Protein AF-A0A922MS25-F1 (afdb_monomer_lite)

Radius of gyration: 45.08 Å; chains: 1; bounding box: 113×33×131 Å

Organism: Spodoptera exigua (NCBI:txid7107)

Secondary structure (DSSP, 8-state):
----------------------TTPPPPHHHHHHHHHHHHH-HHHHS--S---HHHHHHHHHHHHHHHHHHHHSSS----HHHHHHHHHHHHHHHHHHHHHHHHHHHHHHHHHHHHHHHHHHHHHHHHHHHHHHHHHHHHHHHHHHHHHHHHHHHHS------------

pLDDT: mean 80.52, std 18.04, range [38.72, 98.44]

Sequence (169 aa):
MSSNMSDITEDDDHEESPVREGRASRPTLAQLLEIISFMEEHPDLASRRKNVGLKSQTKYKKLWTKLAKLANSVNGPKKTRPSWIKIDVMDEQTAAMTQLSEATLISSKALEQIADASHEQALAVDRVAGTFESINVSVNDIRNALLGIDYTMKRCYPATQQRQNNIFS

Structure (mmCIF, N/CA/C/O backbone):
data_AF-A0A922MS25-F1
#
_entry.id   AF-A0A922MS25-F1
#
loop_
_atom_site.group_PDB
_atom_site.id
_atom_site.type_symbol
_atom_site.label_atom_id
_atom_site.label_alt_id
_atom_site.label_comp_id
_atom_site.label_asym_id
_atom_site.label_entity_id
_atom_site.label_seq_id
_atom_site.pdbx_PDB_ins_code
_atom_site.Cartn_x
_atom_site.Cartn_y
_atom_site.Cartn_z
_atom_site.occupancy
_atom_site.B_iso_or_equiv
_atom_site.auth_seq_id
_atom_site.auth_comp_id
_atom_site.auth_asym_id
_atom_site.auth_atom_id
_atom_site.pdbx_PDB_model_num
ATOM 1 N N . MET A 1 1 ? 8.685 -25.226 76.118 1.00 38.72 1 MET A N 1
ATOM 2 C CA . MET A 1 1 ? 8.794 -23.831 75.641 1.00 38.72 1 MET A CA 1
ATOM 3 C C . MET A 1 1 ? 8.776 -23.892 74.125 1.00 38.72 1 MET A C 1
ATOM 5 O O . MET A 1 1 ? 9.610 -24.603 73.596 1.00 38.72 1 MET A O 1
ATOM 9 N N . SER A 1 2 ? 7.905 -23.277 73.344 1.00 39.28 2 SER A N 1
ATOM 10 C CA . SER A 1 2 ? 6.610 -22.618 73.509 1.00 39.28 2 SER A CA 1
ATOM 11 C C . SER A 1 2 ? 6.025 -22.534 72.087 1.00 39.28 2 SER A C 1
ATOM 13 O O . SER A 1 2 ? 6.768 -22.614 71.112 1.00 39.28 2 SER A O 1
ATOM 15 N N . SER A 1 3 ? 4.703 -22.417 72.016 1.00 46.09 3 SER A N 1
ATOM 16 C CA . SER A 1 3 ? 3.809 -22.314 70.857 1.00 46.09 3 SER A CA 1
ATOM 17 C C . SER A 1 3 ? 4.225 -21.401 69.695 1.00 46.09 3 SER A C 1
ATOM 19 O O . SER A 1 3 ? 4.957 -20.439 69.900 1.00 46.09 3 SER A O 1
ATOM 21 N N . ASN A 1 4 ? 3.645 -21.694 68.518 1.00 44.12 4 ASN A N 1
ATOM 22 C CA . ASN A 1 4 ? 2.946 -20.808 67.553 1.00 44.12 4 ASN A CA 1
ATOM 23 C C . ASN A 1 4 ? 2.499 -21.735 66.393 1.00 44.12 4 ASN A C 1
ATOM 25 O O . ASN A 1 4 ? 3.368 -22.300 65.743 1.00 44.12 4 ASN A O 1
ATOM 29 N N . MET A 1 5 ? 1.245 -22.113 66.108 1.00 46.34 5 MET A N 1
ATOM 30 C CA . MET A 1 5 ? -0.107 -21.526 66.168 1.00 46.34 5 MET A CA 1
ATOM 31 C C . MET A 1 5 ? -0.293 -20.240 65.345 1.00 46.34 5 MET A C 1
ATOM 33 O O . MET A 1 5 ? -0.027 -19.135 65.811 1.00 46.34 5 MET A O 1
ATOM 37 N N . SER A 1 6 ? -0.724 -20.435 64.099 1.00 50.00 6 SER A N 1
ATOM 38 C CA . SER A 1 6 ? -1.504 -19.553 63.206 1.00 50.00 6 SER A CA 1
ATOM 39 C C . SER A 1 6 ? -1.673 -20.384 61.924 1.00 50.00 6 SER A C 1
ATOM 41 O O . SER A 1 6 ? -0.736 -20.507 61.148 1.00 50.00 6 SER A O 1
ATOM 43 N N . ASP A 1 7 ? -2.703 -21.207 61.736 1.00 50.16 7 ASP A N 1
ATOM 44 C CA . ASP A 1 7 ? -4.144 -20.918 61.734 1.00 50.16 7 ASP A CA 1
ATOM 45 C C . ASP A 1 7 ? -4.460 -19.568 61.081 1.00 50.16 7 ASP A C 1
ATOM 47 O O . ASP A 1 7 ? -4.667 -18.551 61.741 1.00 50.16 7 ASP A O 1
ATOM 51 N N . ILE A 1 8 ? -4.366 -19.562 59.751 1.00 50.91 8 ILE A N 1
ATOM 52 C CA . ILE A 1 8 ? -4.995 -18.570 58.887 1.00 50.91 8 ILE A CA 1
ATOM 53 C C . ILE A 1 8 ? -6.047 -19.339 58.105 1.00 50.91 8 ILE A C 1
ATOM 55 O O . ILE A 1 8 ? -5.736 -20.146 57.232 1.00 50.91 8 ILE A O 1
ATOM 59 N N . THR A 1 9 ? -7.282 -19.081 58.503 1.00 45.06 9 THR A N 1
ATOM 60 C CA . THR A 1 9 ? -8.533 -19.433 57.857 1.00 45.06 9 THR A CA 1
ATOM 61 C C . THR A 1 9 ? -8.455 -19.093 56.370 1.00 45.06 9 THR A C 1
ATOM 63 O O . THR A 1 9 ? -8.403 -17.923 55.982 1.00 45.06 9 THR A O 1
ATOM 66 N N . GLU A 1 10 ? -8.423 -20.119 55.525 1.00 49.66 10 GLU A N 1
ATOM 67 C CA . GLU A 1 10 ? -8.839 -19.995 54.133 1.00 49.66 10 GLU A CA 1
ATOM 68 C C . GLU A 1 10 ? -10.366 -19.873 54.151 1.00 49.66 10 GLU A C 1
ATOM 70 O O . GLU A 1 10 ? -11.088 -20.865 54.090 1.00 49.66 10 GLU A O 1
ATOM 75 N N . ASP A 1 11 ? -10.848 -18.640 54.332 1.00 46.44 11 ASP A N 1
ATOM 76 C CA . ASP A 1 11 ? -12.249 -18.283 54.128 1.00 46.44 11 ASP A CA 1
ATOM 77 C C . ASP A 1 11 ? -12.592 -18.476 52.644 1.00 46.44 11 ASP A C 1
ATOM 79 O O . ASP A 1 11 ? -12.317 -17.651 51.771 1.00 46.44 11 ASP A O 1
ATOM 83 N N . ASP A 1 12 ? -13.105 -19.671 52.390 1.00 50.03 12 ASP A N 1
ATOM 84 C CA . ASP A 1 12 ? -14.285 -19.995 51.601 1.00 50.03 12 ASP A CA 1
ATOM 85 C C . ASP A 1 12 ? -15.115 -18.778 51.128 1.00 50.03 12 ASP A C 1
ATOM 87 O O . ASP A 1 12 ? -16.061 -18.338 51.779 1.00 50.03 12 ASP A O 1
ATOM 91 N N . ASP A 1 13 ? -14.811 -18.268 49.932 1.00 50.53 13 ASP A N 1
ATOM 92 C CA . ASP A 1 13 ? -15.788 -17.557 49.101 1.00 50.53 13 ASP A CA 1
ATOM 93 C C . ASP A 1 13 ? -16.262 -18.517 48.000 1.00 50.53 13 ASP A C 1
ATOM 95 O O . ASP A 1 13 ? -15.857 -18.456 46.832 1.00 50.53 13 ASP A O 1
ATOM 99 N N . HIS A 1 14 ? -17.153 -19.425 48.396 1.00 45.09 14 HIS A N 1
ATOM 100 C CA . HIS A 1 14 ? -18.104 -20.091 47.516 1.00 45.09 14 HIS A CA 1
ATOM 101 C C . HIS A 1 14 ? -19.000 -19.046 46.808 1.00 45.09 14 HIS A C 1
ATOM 103 O O . HIS A 1 14 ? -20.154 -18.844 47.179 1.00 45.09 14 HIS A O 1
ATOM 109 N N . GLU A 1 15 ? -18.523 -18.405 45.736 1.00 50.62 15 GLU A N 1
ATOM 110 C CA . GLU A 1 15 ? -19.428 -17.832 44.726 1.00 50.62 15 GLU A CA 1
ATOM 111 C C . GLU A 1 15 ? -19.884 -18.944 43.766 1.00 50.62 15 GLU A C 1
ATOM 113 O O . GLU A 1 15 ? -19.263 -19.249 42.748 1.00 50.62 15 GLU A O 1
ATOM 118 N N . GLU A 1 16 ? -20.962 -19.605 44.187 1.00 40.72 16 GLU A N 1
ATOM 119 C CA . GLU A 1 16 ? -22.062 -20.162 43.391 1.00 40.72 16 GLU A CA 1
ATOM 120 C C . GLU A 1 16 ? -21.830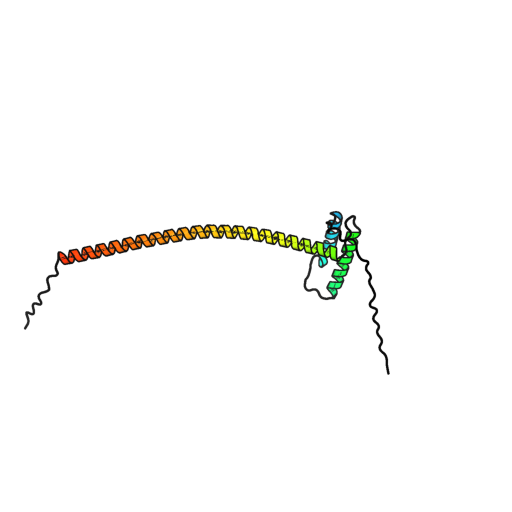 -20.277 41.858 1.00 40.72 16 GLU A C 1
ATOM 122 O O . GLU A 1 16 ? -21.960 -19.331 41.080 1.00 40.72 16 GLU A O 1
ATOM 127 N N . SER A 1 17 ? -21.536 -21.498 41.396 1.00 47.00 17 SER A N 1
ATOM 128 C CA . SER A 1 17 ? -21.657 -21.916 39.985 1.00 47.00 17 SER A CA 1
ATOM 129 C C . SER A 1 17 ? -23.129 -22.092 39.565 1.00 47.00 17 SER A C 1
ATOM 131 O O . SER A 1 17 ? -23.969 -22.365 40.414 1.00 47.00 17 SER A O 1
ATOM 133 N N . PRO A 1 18 ? -23.458 -22.215 38.264 1.00 49.84 18 PRO A N 1
ATOM 134 C CA . PRO A 1 18 ? -23.011 -21.455 37.109 1.00 49.84 18 PRO A CA 1
ATOM 135 C C . PRO A 1 18 ? -24.231 -20.758 36.469 1.00 49.84 18 PRO A C 1
ATOM 137 O O . PRO A 1 18 ? -25.212 -21.405 36.086 1.00 49.84 18 PRO A O 1
ATOM 140 N N . VAL A 1 19 ? -24.182 -19.439 36.255 1.00 50.59 19 VAL A N 1
ATOM 141 C CA . VAL A 1 19 ? -25.100 -18.828 35.281 1.00 50.59 19 VAL A CA 1
ATOM 142 C C . VAL A 1 19 ? -24.743 -19.442 33.935 1.00 50.59 19 VAL A C 1
ATOM 144 O O . VAL A 1 19 ? -23.661 -19.187 33.410 1.00 50.59 19 VAL A O 1
ATOM 147 N N . ARG A 1 20 ? -25.632 -20.313 33.437 1.00 47.91 20 ARG A N 1
ATOM 148 C CA . ARG A 1 20 ? -25.519 -21.021 32.159 1.00 47.91 20 ARG A CA 1
ATOM 149 C C . ARG A 1 20 ? -24.900 -20.081 31.136 1.00 47.91 20 ARG A C 1
ATOM 151 O O . ARG A 1 20 ? -25.476 -19.034 30.844 1.00 47.91 20 ARG A O 1
ATOM 158 N N . GLU A 1 21 ? -23.735 -20.467 30.626 1.00 48.78 21 GLU A N 1
ATOM 159 C CA . GLU A 1 21 ? -22.963 -19.765 29.604 1.00 48.78 21 GLU A CA 1
ATOM 160 C C . GLU A 1 21 ? -23.717 -19.845 28.264 1.00 48.78 21 GLU A C 1
ATOM 162 O O . GLU A 1 21 ? -23.309 -20.463 27.286 1.00 48.78 21 GLU A O 1
ATOM 167 N N . GLY A 1 22 ? -24.920 -19.272 28.240 1.00 43.59 22 GLY A N 1
ATOM 168 C CA . GLY A 1 22 ? -25.699 -19.051 27.046 1.00 43.59 22 GLY A CA 1
ATOM 169 C C . GLY A 1 22 ? -24.949 -18.017 26.232 1.00 43.59 22 GLY A C 1
ATOM 170 O O . GLY A 1 22 ? -24.812 -16.882 26.686 1.00 43.59 22 GLY A O 1
ATOM 171 N N . ARG A 1 23 ? -24.414 -18.467 25.087 1.00 47.69 23 ARG A N 1
ATOM 172 C CA . ARG A 1 23 ? -23.878 -17.693 23.951 1.00 47.69 23 ARG A CA 1
ATOM 173 C C . ARG A 1 23 ? -23.708 -16.221 24.284 1.00 47.69 23 ARG A C 1
ATOM 175 O O . ARG A 1 23 ? -24.719 -15.531 24.319 1.00 47.69 23 ARG A O 1
ATOM 182 N N . ALA A 1 24 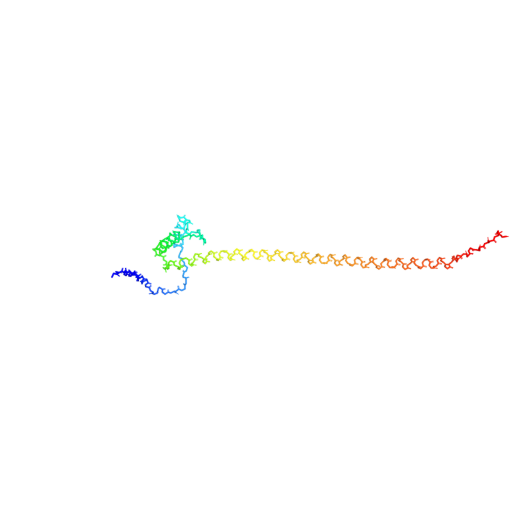? -22.470 -15.774 24.518 1.00 57.72 24 ALA A N 1
ATOM 183 C CA . ALA A 1 24 ? -22.108 -14.404 24.889 1.00 57.72 24 ALA A CA 1
ATOM 184 C C . ALA A 1 24 ? -23.078 -13.352 24.311 1.00 57.72 24 ALA A C 1
ATOM 186 O O . ALA A 1 24 ? -22.889 -12.846 23.208 1.00 57.72 24 ALA A O 1
ATOM 187 N N . SER A 1 25 ? -24.156 -13.068 25.053 1.00 72.31 25 SER A N 1
ATOM 188 C CA . SER A 1 25 ? -25.222 -12.218 24.528 1.00 72.31 25 SER A CA 1
ATOM 189 C C . SER A 1 25 ? -24.698 -10.799 24.507 1.00 72.31 25 SER A C 1
ATOM 191 O O . SER A 1 25 ? -24.084 -10.372 25.493 1.00 72.31 25 SER A O 1
ATOM 193 N N . ARG A 1 26 ? -24.904 -10.096 23.393 1.00 80.38 26 ARG A N 1
ATOM 194 C CA . ARG A 1 26 ? -24.464 -8.708 23.259 1.00 80.38 26 ARG A CA 1
ATOM 195 C C . ARG A 1 26 ? -25.129 -7.853 24.348 1.00 80.38 26 ARG A C 1
ATOM 197 O O . ARG A 1 26 ? -26.314 -8.073 24.617 1.00 80.38 26 ARG A O 1
ATOM 204 N N . PRO A 1 27 ? -24.389 -6.937 24.992 1.00 85.94 27 PRO A N 1
ATOM 205 C CA . PRO A 1 27 ? -24.973 -5.971 25.917 1.00 85.94 27 PRO A CA 1
ATOM 206 C C . PRO A 1 27 ? -26.074 -5.162 25.223 1.00 85.94 27 PRO A C 1
ATOM 208 O O . PRO A 1 27 ? -25.999 -4.917 24.017 1.00 85.94 27 PRO A O 1
ATOM 211 N N . THR A 1 28 ? -27.109 -4.761 25.961 1.00 89.31 28 THR A N 1
ATOM 212 C CA . THR A 1 28 ? -28.137 -3.865 25.408 1.00 89.31 28 THR A CA 1
ATOM 213 C C . THR A 1 28 ? -27.571 -2.457 25.220 1.00 89.31 28 THR A C 1
ATOM 215 O O . THR A 1 28 ? -26.599 -2.080 25.872 1.00 89.31 28 THR A O 1
ATOM 218 N N . LEU A 1 29 ? -28.192 -1.644 24.356 1.00 85.81 29 LEU A N 1
ATOM 219 C CA . LEU A 1 29 ? -27.771 -0.251 24.155 1.00 85.81 29 LEU A CA 1
ATOM 220 C C . LEU A 1 29 ? -27.791 0.547 25.469 1.00 85.81 29 LEU A C 1
ATOM 222 O O . LEU A 1 29 ? -26.861 1.293 25.743 1.00 85.81 29 LEU A O 1
ATOM 226 N N . ALA A 1 30 ? -28.809 0.335 26.307 1.00 87.69 30 ALA A N 1
ATOM 227 C CA . ALA A 1 30 ? -28.893 0.962 27.623 1.00 87.69 30 ALA A 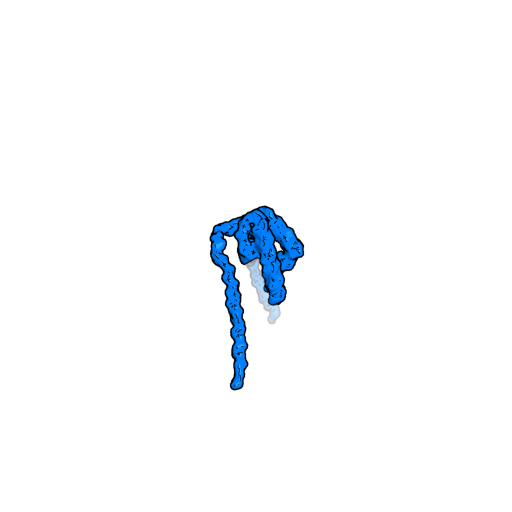CA 1
ATOM 228 C C . ALA A 1 30 ? -27.719 0.559 28.533 1.00 87.69 30 ALA A C 1
ATOM 230 O O . ALA A 1 30 ? -27.126 1.415 29.178 1.00 87.69 30 ALA A O 1
ATOM 231 N N . GLN A 1 31 ? -27.334 -0.725 28.544 1.00 89.56 31 GLN A N 1
ATOM 232 C CA . GLN A 1 31 ? -26.153 -1.180 29.284 1.00 89.56 31 GLN A CA 1
ATOM 233 C C . GLN A 1 31 ? -24.865 -0.551 28.748 1.00 89.56 31 GLN A C 1
ATOM 235 O O . GLN A 1 31 ? -24.014 -0.166 29.541 1.00 89.56 31 GLN A O 1
ATOM 240 N N . LEU A 1 32 ? -24.716 -0.433 27.424 1.00 87.94 32 LEU A N 1
ATOM 241 C CA . LEU A 1 32 ? -23.539 0.191 26.815 1.00 87.94 32 LEU A CA 1
ATOM 242 C C . LEU A 1 32 ? -23.418 1.669 27.185 1.00 87.94 32 LEU A C 1
ATOM 244 O O . LEU A 1 32 ? -22.328 2.098 27.534 1.00 87.94 32 LEU A O 1
ATOM 248 N N . LEU A 1 33 ? -24.514 2.431 27.154 1.00 87.38 33 LEU A N 1
ATOM 249 C CA . LEU A 1 33 ? -24.495 3.851 27.521 1.00 87.38 33 LEU A CA 1
ATOM 250 C C . LEU A 1 33 ? -24.082 4.058 28.982 1.00 87.38 33 LEU A C 1
ATOM 252 O O . LEU A 1 33 ? -23.244 4.908 29.261 1.00 87.38 33 LEU A O 1
ATOM 256 N N . GLU A 1 34 ? -24.598 3.237 29.896 1.00 90.62 34 GLU A N 1
ATOM 257 C CA . GLU A 1 34 ? -24.221 3.284 31.316 1.00 90.62 34 GLU A CA 1
ATOM 258 C C . GLU A 1 34 ? -22.760 2.871 31.537 1.00 90.62 34 GLU A C 1
ATOM 260 O O . GLU A 1 34 ? -22.044 3.478 32.331 1.00 90.62 34 GLU A O 1
ATOM 265 N N . ILE A 1 35 ? -22.278 1.867 30.796 1.00 88.69 35 ILE A N 1
ATOM 266 C CA . ILE A 1 35 ? -20.868 1.459 30.822 1.00 88.69 35 ILE A CA 1
ATOM 267 C C . ILE A 1 35 ? -19.964 2.585 30.308 1.00 88.69 35 ILE A C 1
ATOM 269 O O . ILE A 1 35 ? -18.960 2.881 30.951 1.00 88.69 35 ILE A O 1
ATOM 273 N N . ILE A 1 36 ? -20.315 3.216 29.184 1.00 87.19 36 ILE A N 1
ATOM 274 C CA . ILE A 1 36 ? -19.549 4.318 28.591 1.00 87.19 36 ILE A CA 1
ATOM 275 C C . ILE A 1 36 ? -19.523 5.508 29.551 1.00 87.19 36 ILE A C 1
ATOM 277 O O . ILE A 1 36 ? -18.439 5.970 29.889 1.00 87.19 36 ILE A O 1
ATOM 281 N N . SER A 1 37 ? -20.680 5.929 30.074 1.00 88.31 37 SER A N 1
ATOM 282 C CA . SER A 1 37 ? -20.769 7.017 31.057 1.00 88.31 37 SER A CA 1
ATOM 283 C C . SER A 1 37 ? -19.902 6.733 32.288 1.00 88.31 37 SER A C 1
ATOM 285 O O . SER A 1 37 ? -19.165 7.597 32.755 1.00 88.31 37 SER A O 1
ATOM 287 N N . PHE A 1 38 ? -19.921 5.495 32.790 1.00 90.62 38 PHE A N 1
ATOM 288 C CA . PHE A 1 38 ? -19.089 5.093 33.923 1.00 90.62 38 PHE A CA 1
ATOM 289 C C . PHE A 1 38 ? -17.587 5.083 33.591 1.00 90.62 38 PHE A C 1
ATOM 291 O O . PHE A 1 38 ? -16.758 5.403 34.443 1.00 90.62 38 PHE A O 1
ATOM 298 N N . MET A 1 39 ? -17.209 4.698 32.369 1.00 87.75 39 MET A N 1
ATOM 299 C CA . MET A 1 39 ? -15.817 4.710 31.910 1.00 87.75 39 MET A CA 1
ATOM 300 C C . MET A 1 39 ? -15.297 6.129 31.641 1.00 87.75 39 MET A C 1
ATOM 302 O O . MET A 1 39 ? -14.116 6.384 31.877 1.00 87.75 39 MET A O 1
ATOM 306 N N . GLU A 1 40 ? -16.157 7.057 31.219 1.00 84.81 40 GLU A N 1
ATOM 307 C CA . GLU A 1 40 ? -15.829 8.482 31.077 1.00 84.81 40 GLU A CA 1
ATOM 308 C C . GLU A 1 40 ? -15.545 9.136 32.439 1.00 84.81 40 GLU A C 1
ATOM 310 O O . GLU A 1 40 ? -14.567 9.871 32.583 1.00 84.81 40 GLU A O 1
ATOM 315 N N . GLU A 1 41 ? -16.328 8.805 33.472 1.00 88.12 41 GLU A N 1
ATOM 316 C CA . GLU A 1 41 ? -16.091 9.256 34.854 1.00 88.12 41 GLU A CA 1
ATOM 317 C C . GLU A 1 41 ? -14.869 8.585 35.514 1.00 88.12 41 GLU A C 1
ATOM 319 O O . GLU A 1 41 ? -14.304 9.085 36.496 1.00 88.12 41 GLU A O 1
ATOM 324 N N . HIS A 1 42 ? -14.437 7.440 34.983 1.00 86.38 42 HIS A N 1
ATOM 325 C CA . HIS A 1 42 ? -13.329 6.646 35.506 1.00 86.38 42 HIS A CA 1
ATOM 326 C C . HIS A 1 42 ? -12.324 6.270 34.399 1.00 86.38 42 HIS A C 1
ATOM 328 O O . HIS A 1 42 ? -12.182 5.089 34.074 1.00 86.38 42 HIS A O 1
ATOM 334 N N . PRO A 1 43 ? -11.528 7.223 33.871 1.00 79.75 43 PRO A N 1
ATOM 335 C CA . PRO A 1 43 ? -10.582 6.967 32.773 1.00 79.75 43 PRO A CA 1
ATOM 336 C C . PRO A 1 43 ? -9.475 5.955 33.124 1.00 79.75 43 PRO A C 1
ATOM 338 O O . PRO A 1 43 ? -8.859 5.350 32.239 1.00 79.75 43 PRO A O 1
ATOM 341 N N . ASP A 1 44 ? -9.247 5.717 34.420 1.00 78.12 44 ASP A N 1
ATOM 342 C CA . ASP A 1 44 ? -8.370 4.659 34.941 1.00 78.12 44 ASP A CA 1
ATOM 343 C C . ASP A 1 44 ? -8.813 3.245 34.515 1.00 78.12 44 ASP A C 1
ATOM 345 O O . ASP A 1 44 ? -8.004 2.316 34.510 1.00 78.12 44 ASP A O 1
ATOM 349 N N . LEU A 1 45 ? -10.093 3.071 34.175 1.00 75.88 45 LEU A N 1
ATOM 350 C CA . LEU A 1 45 ? -10.688 1.818 33.709 1.00 75.88 45 LEU A CA 1
ATOM 351 C C . LEU A 1 45 ? -10.420 1.585 32.218 1.00 75.88 45 LEU A C 1
ATOM 353 O O . LEU A 1 45 ? -10.082 0.464 31.841 1.00 75.88 45 LEU A O 1
ATOM 357 N N . ALA A 1 46 ? -10.510 2.651 31.415 1.00 67.31 46 ALA A N 1
ATOM 358 C CA . ALA A 1 46 ? -10.264 2.648 29.971 1.00 67.31 46 ALA A CA 1
ATOM 359 C C . ALA A 1 46 ? -8.767 2.538 29.629 1.00 67.31 46 ALA A C 1
ATOM 361 O O . ALA A 1 46 ? -8.366 1.946 28.631 1.00 67.31 46 ALA A O 1
ATOM 362 N N . SER A 1 47 ? -7.903 3.076 30.491 1.00 66.12 47 SER A N 1
ATOM 363 C CA . SER A 1 47 ? -6.454 3.038 30.298 1.00 66.12 47 SER A CA 1
ATOM 364 C C . SER A 1 47 ? -5.877 1.721 30.818 1.00 66.12 47 SER A C 1
ATOM 366 O O . SER A 1 47 ? -5.360 1.661 31.937 1.00 66.12 47 SER A O 1
ATOM 368 N N . ARG A 1 48 ? -5.930 0.648 30.019 1.00 63.78 48 ARG A N 1
ATOM 369 C CA . ARG A 1 48 ? -5.349 -0.665 30.362 1.00 63.78 48 ARG A CA 1
ATOM 370 C C . ARG A 1 48 ? -3.816 -0.596 30.470 1.00 63.78 48 ARG A C 1
ATOM 372 O O . ARG A 1 48 ? -3.078 -1.036 29.590 1.00 63.78 48 ARG A O 1
ATOM 379 N N . ARG A 1 49 ? -3.285 -0.042 31.564 1.00 57.97 49 ARG A N 1
ATOM 380 C CA . ARG A 1 49 ? -1.836 0.020 31.797 1.00 57.97 49 ARG A CA 1
ATOM 381 C C . ARG A 1 49 ? -1.313 -1.369 32.160 1.00 57.97 49 ARG A C 1
ATOM 383 O O . ARG A 1 49 ? -1.663 -1.935 33.189 1.00 57.97 49 ARG A O 1
ATOM 390 N N . LYS A 1 50 ? -0.415 -1.895 31.326 1.00 55.72 50 LYS A N 1
ATOM 391 C CA . LYS A 1 50 ? 0.192 -3.230 31.479 1.00 55.72 50 LYS A CA 1
ATOM 392 C C . LYS A 1 50 ? 1.151 -3.352 32.679 1.00 55.72 50 LYS A C 1
ATOM 394 O O . LYS A 1 50 ? 1.453 -4.465 33.084 1.00 55.72 50 LYS A O 1
ATOM 399 N N . ASN A 1 51 ? 1.555 -2.237 33.302 1.00 52.16 51 ASN A N 1
ATOM 400 C CA . ASN A 1 51 ? 2.587 -2.199 34.349 1.00 52.16 51 ASN A CA 1
ATOM 401 C C . ASN A 1 51 ? 2.132 -1.432 35.602 1.00 52.16 51 ASN A C 1
ATOM 403 O O . ASN A 1 51 ? 2.749 -0.430 35.964 1.00 52.16 51 ASN A O 1
ATOM 407 N N . VAL A 1 52 ? 1.039 -1.842 36.258 1.00 57.31 52 VAL A N 1
ATOM 408 C CA . VAL A 1 52 ? 0.608 -1.171 37.498 1.00 57.31 52 VAL A CA 1
ATOM 409 C C . VAL A 1 52 ? 0.754 -2.073 38.714 1.00 57.31 52 VAL A C 1
ATOM 411 O O . VAL A 1 52 ? 0.231 -3.184 38.747 1.00 57.31 52 VAL A O 1
ATOM 414 N N . GLY A 1 53 ? 1.491 -1.576 39.714 1.00 61.47 53 GLY A N 1
ATOM 415 C CA . GLY A 1 53 ? 1.785 -2.291 40.953 1.00 61.47 53 GLY A CA 1
ATOM 416 C C . GLY A 1 53 ? 0.534 -2.728 41.722 1.00 61.47 53 GLY A C 1
ATOM 417 O O . GLY A 1 53 ? -0.581 -2.272 41.465 1.00 61.47 53 GLY A O 1
ATOM 418 N N . LEU A 1 54 ? 0.731 -3.593 42.719 1.00 59.75 54 LEU A N 1
ATOM 419 C CA . LEU A 1 54 ? -0.315 -4.303 43.473 1.00 59.75 54 LEU A CA 1
ATOM 420 C C . LEU A 1 54 ? -1.478 -3.413 43.971 1.00 59.75 54 LEU A C 1
ATOM 422 O O . LEU A 1 54 ? -2.638 -3.820 43.948 1.00 59.75 54 LEU A O 1
ATOM 426 N N . LYS A 1 55 ? -1.195 -2.162 44.365 1.00 65.75 55 LYS A N 1
ATOM 427 C CA . LYS A 1 55 ? -2.206 -1.187 44.830 1.00 65.75 55 LYS A CA 1
ATOM 428 C C . LYS A 1 55 ? -3.136 -0.669 43.726 1.00 65.75 55 LYS A C 1
ATOM 430 O O . LYS A 1 55 ? -4.231 -0.203 44.021 1.00 65.75 55 LYS A O 1
ATOM 435 N N . SER A 1 56 ? -2.712 -0.714 42.470 1.00 68.38 56 SER A N 1
ATOM 436 C CA . SER A 1 56 ? -3.555 -0.337 41.336 1.00 68.38 56 SER A CA 1
ATOM 437 C C . SER A 1 56 ? -4.440 -1.491 40.877 1.00 68.38 56 SER A C 1
ATOM 439 O O . SER A 1 56 ? -5.606 -1.275 40.563 1.00 68.38 56 SER A O 1
ATOM 441 N N . GLN A 1 57 ? -3.947 -2.731 40.963 1.00 74.75 57 GLN A N 1
ATOM 442 C CA . GLN A 1 57 ? -4.746 -3.927 40.675 1.00 74.75 57 GLN A CA 1
ATOM 443 C C . GLN A 1 57 ? -5.992 -4.016 41.566 1.00 74.75 57 GLN A C 1
ATOM 445 O O . GLN A 1 57 ? -7.080 -4.351 41.098 1.00 74.75 57 GLN A O 1
ATOM 450 N N . THR A 1 58 ? -5.874 -3.659 42.848 1.00 80.81 58 THR A N 1
ATOM 451 C CA . THR A 1 58 ? -7.020 -3.652 43.770 1.00 80.81 58 THR A CA 1
ATOM 452 C C . THR A 1 58 ? -8.027 -2.546 43.454 1.00 80.81 58 THR A C 1
ATOM 454 O O . THR A 1 58 ? -9.232 -2.793 43.512 1.00 80.81 58 THR A O 1
ATOM 457 N N . LYS A 1 59 ? -7.568 -1.346 43.072 1.00 82.81 59 LYS A N 1
ATOM 458 C CA . LYS A 1 59 ? -8.442 -0.254 42.605 1.00 82.81 59 LYS A CA 1
ATOM 459 C C . LYS A 1 59 ? -9.167 -0.637 41.314 1.00 82.81 59 LYS A C 1
ATOM 461 O O . LYS A 1 59 ? -10.387 -0.513 41.254 1.00 82.81 59 LYS A O 1
ATOM 466 N N . TYR A 1 60 ? -8.442 -1.192 40.347 1.00 83.50 60 TYR A N 1
ATOM 467 C CA . TYR A 1 60 ? -8.980 -1.689 39.083 1.00 83.50 60 TYR A CA 1
ATOM 468 C C . TYR A 1 60 ? -10.023 -2.791 39.308 1.00 83.50 60 TYR A C 1
ATOM 470 O O . TYR A 1 60 ? -11.135 -2.712 38.792 1.00 83.50 60 TYR A O 1
ATOM 478 N N . LYS A 1 61 ? -9.731 -3.775 40.174 1.00 85.19 61 LYS A N 1
ATOM 479 C CA . LYS A 1 61 ? -10.690 -4.824 40.559 1.00 85.19 61 LYS A CA 1
ATOM 480 C C . LYS A 1 61 ? -11.969 -4.229 41.157 1.00 85.19 61 LYS A C 1
ATOM 482 O O . LYS A 1 61 ? -13.051 -4.626 40.741 1.00 85.19 61 LYS A O 1
ATOM 487 N N . LYS A 1 62 ? -11.860 -3.267 42.085 1.00 88.75 62 LYS A N 1
ATOM 488 C CA . LYS A 1 62 ? -13.021 -2.592 42.701 1.00 88.75 62 LYS A CA 1
ATOM 489 C C . LYS A 1 62 ? -13.864 -1.836 41.675 1.00 88.75 62 LYS A C 1
ATOM 491 O O . LYS A 1 62 ? -15.088 -1.928 41.712 1.00 88.75 62 LYS A O 1
ATOM 496 N N . LEU A 1 63 ? -13.213 -1.108 40.776 1.00 88.81 63 LEU A N 1
ATOM 497 C CA . LEU A 1 63 ? -13.857 -0.345 39.714 1.00 88.81 63 LEU A CA 1
ATOM 498 C C . LEU A 1 63 ? -14.635 -1.255 38.750 1.00 88.81 63 LEU A C 1
ATOM 500 O O . LEU A 1 63 ? -15.822 -1.036 38.530 1.00 88.81 63 LEU A O 1
ATOM 504 N N . TRP A 1 64 ? -14.028 -2.350 38.289 1.00 88.75 64 TRP A N 1
ATOM 505 C CA . TRP A 1 64 ? -14.716 -3.348 37.464 1.00 88.75 64 TRP A CA 1
ATOM 506 C C . TRP A 1 64 ? -15.868 -4.052 38.180 1.00 88.75 64 TRP A C 1
ATOM 508 O O . TRP A 1 64 ? -16.870 -4.390 37.555 1.00 88.75 64 TRP A O 1
ATOM 518 N N . THR A 1 65 ? -15.758 -4.277 39.491 1.00 90.38 65 THR A N 1
ATOM 519 C CA . THR A 1 65 ? -16.876 -4.810 40.279 1.00 90.38 65 THR A CA 1
ATOM 520 C C . THR A 1 65 ? -18.042 -3.821 40.336 1.00 90.38 65 THR A C 1
ATOM 522 O O . THR A 1 65 ? -19.190 -4.242 40.216 1.00 90.38 65 THR A O 1
ATOM 525 N N . LYS A 1 66 ? -17.776 -2.516 40.496 1.00 91.88 66 LYS A N 1
ATOM 526 C CA . LYS A 1 66 ? -18.822 -1.479 40.451 1.00 91.88 66 LYS A CA 1
ATOM 527 C C . LYS A 1 66 ? -19.485 -1.414 39.077 1.00 91.88 66 LYS A C 1
ATOM 529 O O . LYS A 1 66 ? -20.708 -1.442 39.014 1.00 91.88 66 LYS A O 1
ATOM 534 N N . LEU A 1 67 ? -18.687 -1.430 38.011 1.00 90.56 67 LEU A N 1
ATOM 535 C CA . LEU A 1 67 ? -19.174 -1.453 36.632 1.00 90.56 67 LEU A CA 1
ATOM 536 C C . LEU A 1 67 ? -20.084 -2.657 36.383 1.00 90.56 67 LEU A C 1
ATOM 538 O O . LEU A 1 67 ? -21.198 -2.498 35.901 1.00 90.56 67 LEU A O 1
ATOM 542 N N . ALA A 1 68 ? -19.656 -3.858 36.781 1.00 89.94 68 ALA A N 1
ATOM 543 C CA . ALA A 1 68 ? -20.463 -5.064 36.616 1.00 89.94 68 ALA A CA 1
ATOM 544 C C . ALA A 1 68 ? -21.800 -4.975 37.372 1.00 89.94 68 ALA A C 1
ATOM 546 O O . ALA A 1 68 ? -22.826 -5.408 36.852 1.00 89.94 68 ALA A O 1
ATOM 547 N N . LYS A 1 69 ? -21.811 -4.396 38.581 1.00 92.81 69 LYS A N 1
ATOM 548 C CA . LYS A 1 69 ? -23.048 -4.164 39.344 1.00 92.81 69 LYS A CA 1
ATOM 549 C C . LYS A 1 69 ? -23.966 -3.158 38.648 1.00 92.81 69 LYS A C 1
ATOM 551 O O . LYS A 1 69 ? -25.153 -3.442 38.521 1.00 92.81 69 LYS A O 1
ATOM 556 N N . LEU A 1 70 ? -23.421 -2.038 38.169 1.00 91.44 70 LEU A N 1
ATOM 557 C CA . LEU A 1 70 ? -24.165 -1.021 37.423 1.00 91.44 70 LEU A CA 1
ATOM 558 C C . LEU A 1 70 ? -24.775 -1.619 36.148 1.00 91.44 70 LEU A C 1
ATOM 560 O O . LEU A 1 70 ? -25.992 -1.627 35.996 1.00 91.44 70 LEU A O 1
ATOM 564 N N . ALA A 1 71 ? -23.963 -2.241 35.295 1.00 88.00 71 ALA A N 1
ATOM 565 C CA . ALA A 1 71 ? -24.418 -2.854 34.048 1.00 88.00 71 ALA A CA 1
ATOM 566 C C . ALA A 1 71 ? -25.481 -3.949 34.269 1.00 88.00 71 ALA A C 1
ATOM 568 O O . ALA A 1 71 ? -26.412 -4.087 33.478 1.00 88.00 71 ALA A O 1
ATOM 569 N N . ASN A 1 72 ? -25.382 -4.713 35.362 1.00 91.69 72 ASN A N 1
ATOM 570 C CA . ASN A 1 72 ? -26.368 -5.740 35.712 1.00 91.69 72 ASN A CA 1
ATOM 571 C C . ASN A 1 72 ? -27.650 -5.183 36.361 1.00 91.69 72 ASN A C 1
ATOM 573 O O . ASN A 1 72 ? -28.632 -5.923 36.453 1.00 91.69 72 ASN A O 1
ATOM 577 N N . SER A 1 73 ? -27.644 -3.931 36.839 1.00 90.25 73 SER A N 1
ATOM 578 C CA . SER A 1 73 ? -28.845 -3.243 37.344 1.00 90.25 73 SER A CA 1
ATOM 579 C C . SER A 1 73 ? -29.737 -2.698 36.226 1.00 90.25 73 SER A C 1
ATOM 581 O O . SER A 1 73 ? -30.933 -2.506 36.429 1.00 90.25 73 SER A O 1
ATOM 583 N N . VAL A 1 74 ? -29.172 -2.509 35.033 1.00 90.06 74 VAL A N 1
ATOM 584 C CA . VAL A 1 74 ? -29.892 -2.099 33.825 1.00 90.06 74 VAL A CA 1
ATOM 585 C C . VAL A 1 74 ? -30.524 -3.325 33.165 1.00 90.06 74 VAL A C 1
ATOM 587 O O . VAL A 1 74 ? -29.953 -4.418 33.170 1.00 90.06 74 VAL A O 1
ATOM 590 N N . ASN A 1 75 ? -31.697 -3.151 32.552 1.00 85.75 75 ASN A N 1
ATOM 591 C CA . ASN A 1 75 ? -32.362 -4.220 31.808 1.00 85.75 75 ASN A CA 1
ATOM 592 C C . ASN A 1 75 ? -31.476 -4.745 30.662 1.00 85.75 75 ASN A C 1
ATOM 594 O O . ASN A 1 75 ? -31.159 -4.031 29.705 1.00 85.75 75 ASN A O 1
ATOM 598 N N . GLY A 1 76 ? -31.107 -6.024 30.746 1.00 86.12 76 GLY A N 1
ATOM 599 C CA . GLY A 1 76 ? -30.293 -6.701 29.743 1.00 86.12 76 GLY A CA 1
ATOM 600 C C . GLY A 1 76 ? -29.655 -7.996 30.255 1.00 86.12 76 GLY A C 1
ATOM 601 O O . GLY A 1 76 ? -29.980 -8.468 31.350 1.00 86.12 76 GLY A O 1
ATOM 602 N N . PRO A 1 77 ? -28.751 -8.603 29.463 1.00 86.38 77 PRO A N 1
ATOM 603 C CA . PRO A 1 77 ? -27.984 -9.767 29.882 1.00 86.38 77 PRO A CA 1
ATOM 604 C C . PRO A 1 77 ? -27.170 -9.476 31.142 1.00 86.38 77 PRO A C 1
ATOM 606 O O . PRO A 1 77 ? -26.370 -8.540 31.173 1.00 86.38 77 PRO A O 1
ATOM 609 N N . LYS A 1 78 ? -27.338 -10.317 32.164 1.00 87.06 78 LYS A N 1
ATOM 610 C CA . LYS A 1 78 ? -26.509 -10.274 33.369 1.00 87.06 78 LYS A CA 1
ATOM 611 C C . LYS A 1 78 ? -25.213 -11.025 33.115 1.00 87.06 78 LYS A C 1
ATOM 613 O O . LYS A 1 78 ? -25.232 -12.153 32.624 1.00 87.06 78 LYS A O 1
ATOM 618 N N . LYS A 1 79 ? -24.088 -10.403 33.445 1.00 85.75 79 LYS A N 1
ATOM 619 C CA . LYS A 1 79 ? -22.761 -10.987 33.243 1.00 85.75 79 LYS A CA 1
ATOM 620 C C . LYS A 1 79 ? -21.884 -10.770 34.460 1.00 85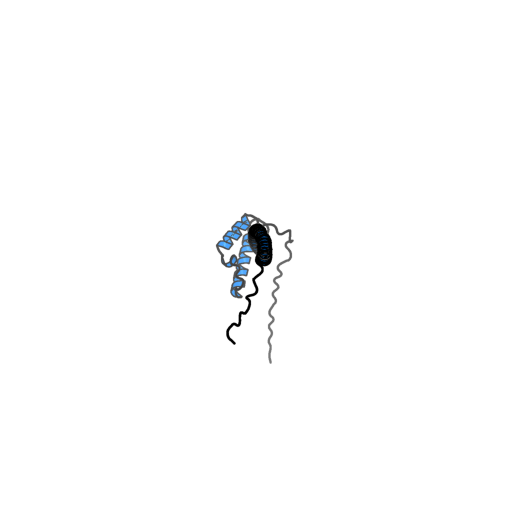.75 79 LYS A C 1
ATOM 622 O O . LYS A 1 79 ? -22.019 -9.796 35.200 1.00 85.75 79 LYS A O 1
ATOM 627 N N . THR A 1 80 ? -20.955 -11.690 34.657 1.00 88.81 80 THR A N 1
ATOM 628 C CA . THR A 1 80 ? -19.945 -11.571 35.704 1.00 88.81 80 THR A CA 1
ATOM 629 C C . THR A 1 80 ? -18.900 -10.529 35.306 1.00 88.81 80 THR A C 1
ATOM 631 O O . THR A 1 80 ? -18.680 -10.252 34.126 1.00 88.81 80 THR A O 1
ATOM 634 N N . ARG A 1 81 ? -18.200 -9.966 36.295 1.00 86.88 81 ARG A N 1
ATOM 635 C CA . ARG A 1 81 ? -17.055 -9.068 36.075 1.00 86.88 81 ARG A CA 1
ATOM 636 C C . ARG A 1 81 ? -16.053 -9.591 35.025 1.00 86.88 81 ARG A C 1
ATOM 638 O O . ARG A 1 81 ? -15.755 -8.839 34.101 1.00 86.88 81 ARG A O 1
ATOM 645 N N . PRO A 1 82 ? -15.528 -10.833 35.112 1.00 84.56 82 PRO A N 1
ATOM 646 C CA . PRO A 1 82 ? -14.613 -11.343 34.091 1.00 84.56 82 PRO A CA 1
ATOM 647 C C . PRO A 1 82 ? -15.258 -11.423 32.703 1.00 84.56 82 PRO A C 1
ATOM 649 O O . PRO A 1 82 ? -14.572 -11.192 31.712 1.00 84.56 82 PRO A O 1
ATOM 652 N N . SER A 1 83 ? -16.567 -11.681 32.610 1.00 84.19 83 SER A N 1
ATOM 653 C CA . SER A 1 83 ? -17.268 -11.663 31.325 1.00 84.19 83 SER A CA 1
ATOM 654 C C . SER A 1 83 ? -17.390 -10.255 30.734 1.00 84.19 83 SER A C 1
ATOM 656 O O . SER A 1 83 ? -17.316 -10.138 29.515 1.00 84.19 83 SER A O 1
ATOM 658 N N . TRP A 1 84 ? -17.563 -9.209 31.548 1.00 86.44 84 TRP A N 1
ATOM 659 C CA . TRP A 1 84 ? -17.555 -7.818 31.076 1.00 86.44 84 TRP A CA 1
ATOM 660 C C . TRP A 1 84 ? -16.166 -7.391 30.592 1.00 86.44 84 TRP A C 1
ATOM 662 O O . TRP A 1 84 ? -16.045 -6.871 29.489 1.00 86.44 84 TRP A O 1
ATOM 672 N N . ILE A 1 85 ? -15.118 -7.716 31.359 1.00 85.81 85 ILE A N 1
ATOM 673 C CA . ILE A 1 85 ? -13.719 -7.471 30.962 1.00 85.81 85 ILE A CA 1
ATOM 674 C C . ILE A 1 85 ? -13.397 -8.177 29.640 1.00 85.81 85 ILE A C 1
ATOM 676 O O . ILE A 1 85 ? -12.718 -7.624 28.783 1.00 85.81 85 ILE A O 1
ATOM 680 N N . LYS A 1 86 ? -13.880 -9.411 29.457 1.00 86.31 86 LYS A N 1
ATOM 681 C CA . LYS A 1 86 ? -13.658 -10.168 28.222 1.00 86.31 86 LYS A CA 1
ATOM 682 C C . LYS A 1 86 ? -14.291 -9.488 27.006 1.00 86.31 86 LYS A C 1
ATOM 684 O O . LYS A 1 86 ? -13.661 -9.483 25.959 1.00 86.31 86 LYS A O 1
ATOM 689 N N . ILE A 1 87 ? -15.499 -8.935 27.138 1.00 83.62 87 ILE A N 1
ATOM 690 C CA . ILE A 1 87 ? -16.176 -8.217 26.043 1.00 83.62 87 ILE A CA 1
ATOM 691 C C . ILE A 1 87 ? -15.388 -6.962 25.665 1.00 83.62 87 ILE A C 1
ATOM 693 O O . ILE A 1 87 ? -15.078 -6.789 24.496 1.00 83.62 87 ILE A O 1
ATOM 697 N N . ASP A 1 88 ? -14.987 -6.165 26.653 1.00 82.44 88 ASP A N 1
ATOM 698 C CA . ASP A 1 88 ? -14.195 -4.944 26.454 1.00 82.44 88 ASP A CA 1
ATOM 699 C C . ASP A 1 88 ? -12.861 -5.221 25.733 1.00 82.44 88 ASP A C 1
ATOM 701 O O . ASP A 1 88 ? -12.555 -4.633 24.698 1.00 82.44 88 ASP A O 1
ATOM 705 N N . VAL A 1 89 ? -12.107 -6.223 26.205 1.00 81.19 89 VAL A N 1
ATOM 706 C CA . VAL A 1 89 ? -10.849 -6.638 25.562 1.00 81.19 89 VAL A CA 1
ATOM 707 C C . VAL A 1 89 ? -11.084 -7.178 24.147 1.00 81.19 89 VAL A C 1
ATOM 709 O O . VAL A 1 89 ? -10.254 -6.963 23.266 1.00 81.19 89 VAL A O 1
ATOM 712 N N . MET A 1 90 ? -12.185 -7.898 23.914 1.00 79.44 90 MET A N 1
ATOM 713 C CA . MET A 1 90 ? -12.523 -8.399 22.580 1.00 79.44 90 MET A CA 1
ATOM 714 C C . MET A 1 90 ? -12.905 -7.269 21.619 1.00 79.44 90 MET A C 1
ATOM 716 O O . MET A 1 90 ? -12.521 -7.334 20.452 1.00 79.44 90 MET A O 1
ATOM 720 N N . ASP A 1 91 ? -13.605 -6.235 22.081 1.00 82.69 91 ASP A N 1
ATOM 721 C CA . ASP A 1 91 ? -13.947 -5.069 21.261 1.00 82.69 91 ASP A CA 1
ATOM 722 C C . ASP A 1 91 ? -12.686 -4.267 20.894 1.00 82.69 91 ASP A C 1
ATOM 724 O O . ASP A 1 91 ? -12.489 -3.947 19.720 1.00 82.69 91 ASP A O 1
ATOM 728 N N . GLU A 1 92 ? -11.765 -4.051 21.843 1.00 82.94 92 GLU A N 1
ATOM 729 C CA . GLU A 1 92 ? -10.460 -3.417 21.581 1.00 82.94 92 GLU A CA 1
ATOM 730 C C . GLU A 1 92 ? -9.645 -4.216 20.546 1.00 82.94 92 GLU A C 1
ATOM 732 O O . GLU A 1 92 ? -9.113 -3.659 19.581 1.00 82.94 92 GLU A O 1
ATOM 737 N N . GLN A 1 93 ? -9.588 -5.543 20.697 1.00 80.19 93 GLN A N 1
ATOM 738 C CA . GLN A 1 93 ? -8.922 -6.425 19.736 1.00 80.19 93 GLN A CA 1
ATOM 739 C C . GLN A 1 93 ? -9.590 -6.401 18.359 1.00 80.19 93 GLN A C 1
ATOM 741 O O . GLN A 1 93 ? -8.891 -6.439 17.349 1.00 80.19 93 GLN A O 1
ATOM 746 N N . THR A 1 94 ? -10.920 -6.317 18.298 1.00 82.50 94 THR A N 1
ATOM 747 C CA . THR A 1 94 ? -11.668 -6.247 17.035 1.00 82.50 94 THR A CA 1
ATOM 748 C C . THR A 1 94 ? -11.401 -4.927 16.312 1.00 82.50 94 THR A C 1
ATOM 750 O O . THR A 1 94 ? -11.181 -4.927 15.098 1.00 82.50 94 THR A O 1
ATOM 753 N N . ALA A 1 95 ? -11.339 -3.812 17.044 1.00 86.62 95 ALA A N 1
ATOM 754 C CA . ALA A 1 95 ? -10.976 -2.509 16.491 1.00 86.62 95 ALA A CA 1
ATOM 755 C C . ALA A 1 95 ? -9.534 -2.508 15.958 1.00 86.62 95 ALA A C 1
ATOM 757 O O . ALA A 1 95 ? -9.296 -2.107 14.818 1.00 86.62 95 ALA A O 1
ATOM 758 N N . ALA A 1 96 ? -8.583 -3.036 16.735 1.00 83.88 96 ALA A N 1
ATOM 759 C CA . ALA A 1 96 ? -7.192 -3.168 16.307 1.00 83.88 96 ALA A CA 1
ATOM 760 C C . ALA A 1 96 ? -7.043 -4.089 15.083 1.00 83.88 96 ALA A C 1
ATOM 762 O O . ALA A 1 96 ? -6.302 -3.769 14.155 1.00 83.88 96 ALA A O 1
ATOM 763 N N . MET A 1 97 ? -7.776 -5.207 15.045 1.00 89.50 97 MET A N 1
ATOM 764 C CA . MET A 1 97 ? -7.797 -6.121 13.898 1.00 89.50 97 MET A CA 1
ATOM 765 C C . MET A 1 97 ? -8.363 -5.438 12.649 1.00 89.50 97 MET A C 1
ATOM 767 O O . MET A 1 97 ? -7.819 -5.609 11.562 1.00 89.50 97 MET A O 1
ATOM 771 N N . THR A 1 98 ? -9.423 -4.641 12.798 1.00 91.69 98 THR A N 1
ATOM 772 C CA . THR A 1 98 ? -10.008 -3.869 11.690 1.00 91.69 98 THR A CA 1
ATOM 773 C C . THR A 1 98 ? -8.991 -2.886 11.118 1.00 91.69 98 THR A C 1
ATOM 775 O O . THR A 1 98 ? -8.745 -2.897 9.915 1.00 91.69 98 THR A O 1
ATOM 778 N N . GLN A 1 99 ? -8.319 -2.115 11.977 1.00 93.31 99 GLN A N 1
ATOM 779 C CA . GLN A 1 99 ? -7.270 -1.185 11.547 1.00 93.31 99 GLN A CA 1
ATOM 780 C C . GLN A 1 99 ? -6.102 -1.904 10.862 1.00 93.31 99 GLN A C 1
ATOM 782 O O . GLN A 1 99 ? -5.607 -1.448 9.834 1.00 93.31 99 GLN A O 1
ATOM 787 N N . LEU A 1 100 ? -5.671 -3.049 11.400 1.00 92.50 100 LEU A N 1
ATOM 788 C CA . LEU A 1 100 ? -4.625 -3.865 10.788 1.00 92.50 100 LEU A CA 1
ATOM 789 C C . LEU A 1 100 ? -5.058 -4.389 9.412 1.00 92.50 100 LEU A C 1
ATOM 791 O O . LEU A 1 100 ? -4.269 -4.358 8.470 1.00 92.50 100 LEU A O 1
ATOM 795 N N . SER A 1 101 ? -6.306 -4.837 9.276 1.00 91.69 101 SER A N 1
ATOM 796 C CA . SER A 1 101 ? -6.872 -5.284 8.002 1.00 91.69 101 SER A CA 1
ATOM 797 C C . SER A 1 101 ? -6.888 -4.156 6.968 1.00 91.69 101 SER A C 1
ATOM 799 O O . SER A 1 101 ? -6.472 -4.366 5.831 1.00 91.69 101 SER A O 1
ATOM 801 N N . GLU A 1 102 ? -7.325 -2.956 7.351 1.00 93.44 102 GLU A N 1
ATOM 802 C CA . GLU A 1 102 ? -7.322 -1.778 6.474 1.00 93.44 102 GLU A CA 1
ATOM 803 C C . GLU A 1 102 ? -5.902 -1.385 6.058 1.00 93.44 102 GLU A C 1
ATOM 805 O O . GLU A 1 102 ? -5.628 -1.205 4.870 1.00 93.44 102 GLU A O 1
ATOM 810 N N . ALA A 1 103 ? -4.971 -1.328 7.012 1.00 93.19 103 ALA A N 1
ATOM 811 C CA . ALA A 1 103 ? -3.566 -1.045 6.736 1.00 93.19 103 ALA A CA 1
ATOM 812 C C . ALA A 1 103 ? -2.944 -2.097 5.802 1.00 93.19 103 ALA A C 1
ATOM 814 O O . ALA A 1 103 ? -2.199 -1.751 4.886 1.00 93.19 103 ALA A O 1
ATOM 815 N N . THR A 1 104 ? -3.290 -3.373 5.987 1.00 93.81 104 THR A N 1
ATOM 816 C CA . THR A 1 104 ? -2.833 -4.473 5.125 1.00 93.81 104 THR A CA 1
ATOM 817 C C . THR A 1 104 ? -3.388 -4.333 3.711 1.00 93.81 104 THR A C 1
ATOM 819 O O . THR A 1 104 ? -2.652 -4.522 2.747 1.00 93.81 104 THR A O 1
ATOM 822 N N . LEU A 1 105 ? -4.656 -3.942 3.564 1.00 94.50 105 LEU A N 1
ATOM 823 C CA . LEU A 1 105 ? -5.273 -3.702 2.260 1.00 94.50 105 LEU A CA 1
ATOM 824 C C . LEU A 1 105 ? -4.601 -2.534 1.527 1.00 94.50 105 LEU A C 1
ATOM 826 O O . LEU A 1 105 ? -4.267 -2.655 0.348 1.00 94.50 105 LEU A O 1
ATOM 830 N N . ILE A 1 106 ? -4.342 -1.426 2.227 1.00 95.12 106 ILE A N 1
ATOM 831 C CA . ILE A 1 106 ? -3.604 -0.281 1.674 1.00 95.12 106 ILE A CA 1
ATOM 832 C C . ILE A 1 106 ? -2.198 -0.713 1.250 1.00 95.12 106 ILE A C 1
ATOM 834 O O . ILE A 1 106 ? -1.766 -0.403 0.139 1.00 95.12 106 ILE A O 1
ATOM 838 N N . SER A 1 107 ? -1.501 -1.468 2.103 1.00 94.94 107 SER A N 1
ATOM 839 C CA . SER A 1 107 ? -0.167 -1.980 1.794 1.00 94.94 107 SER A CA 1
ATOM 840 C C . SER A 1 107 ? -0.177 -2.918 0.585 1.00 94.94 107 SER A C 1
ATOM 842 O O . SER A 1 107 ? 0.729 -2.831 -0.239 1.00 94.94 107 SER A O 1
ATOM 844 N N . SER A 1 108 ? -1.188 -3.780 0.448 1.00 95.88 108 SER A N 1
ATOM 845 C CA . SER A 1 108 ? -1.347 -4.669 -0.708 1.00 95.88 108 SER A CA 1
ATOM 846 C C . SER A 1 108 ? -1.505 -3.873 -2.001 1.00 95.88 108 SER A C 1
ATOM 848 O O . SER A 1 108 ? -0.860 -4.188 -2.996 1.00 95.88 108 SER A O 1
ATOM 850 N N . LYS A 1 109 ? -2.318 -2.813 -1.981 1.00 96.19 109 LYS A N 1
ATOM 851 C CA . LYS A 1 109 ? -2.527 -1.948 -3.148 1.00 96.19 109 LYS A CA 1
ATOM 852 C C . LYS A 1 109 ? -1.263 -1.176 -3.534 1.00 96.19 109 LYS A C 1
ATOM 854 O O . LYS A 1 109 ? -0.969 -1.017 -4.713 1.00 96.19 109 LYS A O 1
ATOM 859 N N . ALA A 1 110 ? -0.504 -0.696 -2.551 1.00 96.38 110 ALA A N 1
ATOM 860 C CA . ALA A 1 110 ? 0.780 -0.054 -2.815 1.00 96.38 110 ALA A CA 1
ATOM 861 C C . ALA A 1 110 ? 1.788 -1.042 -3.428 1.00 96.38 110 ALA A C 1
ATOM 863 O O . ALA A 1 110 ? 2.524 -0.684 -4.344 1.00 96.38 110 ALA A O 1
ATOM 864 N N . LEU A 1 111 ? 1.798 -2.293 -2.955 1.00 95.75 111 LEU A N 1
ATOM 865 C CA . LEU A 1 111 ? 2.663 -3.340 -3.495 1.00 95.75 111 LEU A CA 1
ATOM 866 C C . LEU A 1 111 ? 2.311 -3.685 -4.950 1.00 95.75 111 LEU A C 1
ATOM 868 O O . LEU A 1 111 ? 3.212 -3.867 -5.760 1.00 95.75 111 LEU A O 1
ATOM 872 N N . GLU A 1 112 ? 1.021 -3.727 -5.283 1.00 95.81 112 GLU A N 1
ATOM 873 C CA . GLU A 1 112 ? 0.536 -3.917 -6.656 1.00 95.81 112 G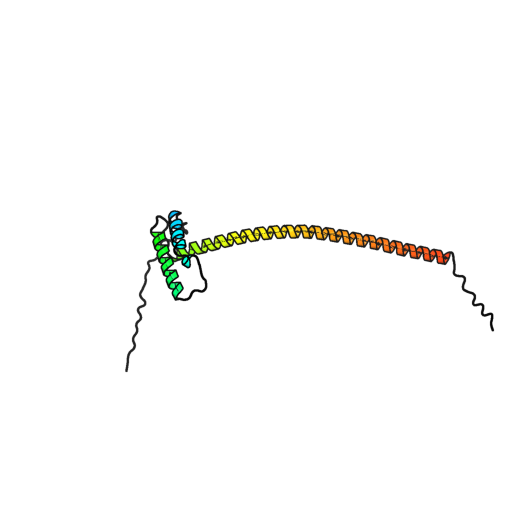LU A CA 1
ATOM 874 C C . GLU A 1 112 ? 1.061 -2.816 -7.588 1.00 95.81 112 GLU A C 1
ATOM 876 O O . GLU A 1 112 ? 1.675 -3.111 -8.609 1.00 95.81 112 GLU A O 1
ATOM 881 N N . GLN A 1 113 ? 0.961 -1.547 -7.178 1.00 96.62 113 GLN A N 1
ATOM 882 C CA . GLN A 1 113 ? 1.498 -0.424 -7.958 1.00 96.62 113 GLN A CA 1
ATOM 883 C C . GLN A 1 113 ? 3.019 -0.499 -8.150 1.00 96.62 113 GLN A C 1
ATOM 885 O O . GLN A 1 113 ? 3.532 -0.148 -9.212 1.00 96.62 113 GLN A O 1
ATOM 890 N N . ILE A 1 114 ? 3.753 -0.951 -7.129 1.00 96.50 114 ILE A N 1
ATOM 891 C CA . ILE A 1 114 ? 5.204 -1.155 -7.228 1.00 96.50 114 ILE A CA 1
ATOM 892 C C . ILE A 1 114 ? 5.521 -2.283 -8.214 1.00 96.50 114 ILE A C 1
ATOM 894 O O . ILE A 1 114 ? 6.474 -2.163 -8.984 1.00 96.50 114 ILE A O 1
ATOM 898 N N . ALA A 1 115 ? 4.739 -3.363 -8.208 1.00 96.62 115 ALA A N 1
ATOM 899 C CA . ALA A 1 115 ? 4.917 -4.468 -9.141 1.00 96.62 115 ALA A CA 1
ATOM 900 C C . ALA A 1 115 ? 4.687 -4.020 -10.593 1.00 96.62 115 ALA A C 1
ATOM 902 O O . ALA A 1 115 ? 5.526 -4.308 -11.448 1.00 96.62 115 ALA A O 1
ATOM 903 N N . ASP A 1 116 ? 3.628 -3.251 -10.854 1.00 96.50 116 ASP A N 1
ATOM 904 C CA . ASP A 1 116 ? 3.335 -2.704 -12.185 1.00 96.50 116 ASP A CA 1
ATOM 905 C C . ASP A 1 116 ? 4.458 -1.782 -12.678 1.00 96.50 116 ASP A C 1
ATOM 907 O O . ASP A 1 116 ? 4.990 -1.961 -13.776 1.00 96.50 116 ASP A O 1
ATOM 911 N N . ALA A 1 117 ? 4.901 -0.845 -11.834 1.00 96.88 117 ALA A N 1
ATOM 912 C CA . ALA A 1 117 ? 6.012 0.042 -12.167 1.00 96.88 117 ALA A CA 1
ATOM 913 C C . ALA A 1 117 ? 7.320 -0.737 -12.406 1.00 96.88 117 ALA A C 1
ATOM 915 O O . ALA A 1 117 ? 8.088 -0.414 -13.314 1.00 96.88 117 ALA A O 1
ATOM 916 N N . SER A 1 118 ? 7.577 -1.787 -11.620 1.00 97.69 118 SER A N 1
ATOM 917 C CA . SER A 1 118 ? 8.746 -2.651 -11.809 1.00 97.69 118 SER A CA 1
ATOM 918 C C . SER A 1 118 ? 8.678 -3.430 -13.122 1.00 97.69 118 SER A C 1
ATOM 920 O O . SER A 1 118 ? 9.717 -3.656 -13.745 1.00 97.69 118 SER A O 1
ATOM 922 N N . HIS A 1 119 ? 7.485 -3.840 -13.555 1.00 97.56 119 HIS A N 1
ATOM 923 C CA . HIS A 1 119 ? 7.298 -4.496 -14.843 1.00 97.56 119 HIS A CA 1
ATOM 924 C C . HIS A 1 119 ? 7.608 -3.542 -16.005 1.00 97.56 119 HIS A C 1
ATOM 926 O O . HIS A 1 119 ? 8.354 -3.904 -16.916 1.00 97.56 119 HIS A O 1
ATOM 932 N N . GLU A 1 120 ? 7.127 -2.297 -15.945 1.00 97.44 120 GLU A N 1
ATOM 933 C CA . GLU A 1 120 ? 7.463 -1.275 -16.946 1.00 97.44 120 GLU A CA 1
ATOM 934 C C . GLU A 1 120 ? 8.970 -0.987 -17.000 1.00 97.44 120 GLU A C 1
ATOM 936 O O . GLU A 1 120 ? 9.546 -0.858 -18.085 1.00 97.44 120 GLU A O 1
ATOM 941 N N . GLN A 1 121 ? 9.633 -0.939 -15.841 1.00 97.69 121 GLN A N 1
ATOM 942 C CA . GLN A 1 121 ? 11.084 -0.773 -15.770 1.00 97.69 121 GLN A CA 1
ATOM 943 C C . GLN A 1 121 ? 11.831 -1.932 -16.435 1.00 97.69 121 GLN A C 1
ATOM 945 O O . GLN A 1 121 ? 12.786 -1.685 -17.171 1.00 97.69 121 GLN A O 1
ATOM 950 N N . ALA A 1 122 ? 11.390 -3.177 -16.235 1.00 97.75 122 ALA A N 1
ATOM 951 C CA . ALA A 1 122 ? 11.991 -4.334 -16.896 1.00 97.75 122 ALA A CA 1
ATOM 952 C C . ALA A 1 122 ? 11.901 -4.218 -18.428 1.00 97.75 122 ALA A C 1
ATOM 954 O O . ALA A 1 122 ? 12.903 -4.383 -19.121 1.00 97.75 122 ALA A O 1
ATOM 955 N N . LEU A 1 123 ? 10.742 -3.811 -18.956 1.00 97.94 123 LEU A N 1
ATOM 956 C CA . LEU A 1 123 ? 10.568 -3.579 -20.393 1.00 97.94 123 LEU A CA 1
ATOM 957 C C . LEU A 1 123 ? 11.470 -2.456 -20.921 1.00 97.94 123 LEU A C 1
ATOM 959 O O . LEU A 1 123 ? 11.977 -2.534 -22.041 1.00 97.94 123 LEU A O 1
ATOM 963 N N . ALA A 1 124 ? 11.671 -1.393 -20.141 1.00 97.75 124 ALA A N 1
ATOM 964 C CA . ALA A 1 124 ? 12.585 -0.320 -20.515 1.00 97.75 124 ALA A CA 1
ATOM 965 C C . ALA A 1 124 ? 14.040 -0.814 -20.578 1.00 97.75 124 ALA A C 1
ATOM 967 O O . ALA A 1 124 ? 14.758 -0.477 -21.522 1.00 97.75 124 ALA A O 1
ATOM 968 N N . VAL A 1 125 ? 14.457 -1.647 -19.620 1.00 97.94 125 VAL A N 1
ATOM 969 C CA . VAL A 1 125 ? 15.787 -2.274 -19.611 1.00 97.94 125 VAL A CA 1
ATOM 970 C C . VAL A 1 125 ? 15.975 -3.189 -20.823 1.00 97.94 125 VAL A C 1
ATOM 972 O O . VAL A 1 125 ? 17.003 -3.082 -21.491 1.00 97.94 125 VAL A O 1
ATOM 975 N N . ASP A 1 126 ? 14.979 -4.002 -21.180 1.00 98.06 126 ASP A N 1
ATOM 976 C CA . ASP A 1 126 ? 15.040 -4.871 -22.366 1.00 98.06 126 ASP A CA 1
ATOM 977 C C . ASP A 1 126 ? 15.200 -4.067 -23.663 1.00 98.06 126 ASP A C 1
ATOM 979 O O . ASP A 1 126 ? 15.993 -4.422 -24.539 1.00 98.06 126 ASP A O 1
ATOM 983 N N . ARG A 1 127 ? 14.505 -2.927 -23.782 1.00 97.56 127 ARG A N 1
ATOM 984 C CA . ARG A 1 127 ? 14.679 -2.022 -24.931 1.00 97.56 127 ARG A CA 1
ATOM 985 C C . ARG A 1 127 ? 16.103 -1.488 -25.008 1.00 97.56 127 ARG A C 1
ATOM 987 O O . ARG A 1 127 ? 16.688 -1.469 -26.089 1.00 97.56 127 ARG A O 1
ATOM 994 N N . VAL A 1 128 ? 16.669 -1.071 -23.875 1.00 98.00 128 VAL A N 1
ATOM 995 C CA . VAL A 1 128 ? 18.057 -0.600 -23.814 1.00 98.00 128 VAL A CA 1
ATOM 996 C C . VAL A 1 128 ? 19.020 -1.722 -24.211 1.00 98.00 128 VAL A C 1
ATOM 998 O O . VAL A 1 128 ? 19.897 -1.493 -25.044 1.00 98.00 128 VAL A O 1
ATOM 1001 N N . ALA A 1 129 ? 18.825 -2.943 -23.712 1.00 98.19 129 ALA A N 1
ATOM 1002 C CA . ALA A 1 129 ? 19.632 -4.098 -24.100 1.00 98.19 129 ALA A CA 1
ATOM 1003 C C . ALA A 1 129 ? 19.594 -4.343 -25.621 1.00 98.19 129 ALA A C 1
ATOM 1005 O O . ALA A 1 129 ? 20.648 -4.481 -26.246 1.00 98.19 129 ALA A O 1
ATOM 1006 N N . GLY A 1 130 ? 18.410 -4.277 -26.240 1.00 97.81 130 GLY A N 1
ATOM 1007 C CA . GLY A 1 130 ? 18.265 -4.401 -27.693 1.00 97.81 130 GLY A CA 1
ATOM 1008 C C . GLY A 1 130 ? 19.018 -3.320 -28.480 1.00 97.81 130 GLY A C 1
ATOM 1009 O O . GLY A 1 130 ? 19.630 -3.610 -29.511 1.00 97.81 130 GLY A O 1
ATOM 1010 N N . THR A 1 131 ? 19.054 -2.076 -27.986 1.00 98.12 131 THR A N 1
ATOM 1011 C CA . THR A 1 131 ? 19.856 -1.022 -28.635 1.00 98.12 131 THR A CA 1
ATOM 1012 C C . THR A 1 131 ? 21.356 -1.304 -28.565 1.00 98.12 131 THR A C 1
ATOM 1014 O O . THR A 1 131 ? 22.057 -1.095 -29.556 1.00 98.12 131 THR A O 1
ATOM 1017 N N . PHE A 1 132 ? 21.852 -1.835 -27.441 1.00 98.44 132 PHE A N 1
ATOM 1018 C CA . PHE A 1 132 ? 23.257 -2.227 -27.308 1.00 98.44 132 PHE A CA 1
ATOM 1019 C C . PHE A 1 132 ? 23.638 -3.353 -28.270 1.00 98.44 132 PHE A C 1
ATOM 1021 O O . PHE A 1 132 ? 24.713 -3.298 -28.867 1.00 98.44 132 PHE A O 1
ATOM 1028 N N . GLU A 1 133 ? 22.761 -4.336 -28.472 1.00 98.00 133 GLU A N 1
ATOM 1029 C CA . GLU A 1 133 ? 23.001 -5.410 -29.437 1.00 98.00 133 GLU A CA 1
ATOM 1030 C C . GLU A 1 133 ? 23.091 -4.870 -30.873 1.00 98.00 133 GLU A C 1
ATOM 1032 O O . GLU A 1 133 ? 24.041 -5.178 -31.594 1.00 98.00 133 GLU A O 1
ATOM 1037 N N . SER A 1 134 ? 22.182 -3.972 -31.262 1.00 97.94 134 SER A N 1
ATOM 1038 C CA . SER A 1 134 ? 22.203 -3.327 -32.583 1.00 97.94 134 SER A CA 1
ATOM 1039 C C . SER A 1 134 ? 23.463 -2.480 -32.820 1.00 97.94 134 SER A C 1
ATOM 1041 O O . SER A 1 134 ? 24.078 -2.553 -33.892 1.00 97.94 134 SER A O 1
ATOM 1043 N N . ILE A 1 135 ? 23.894 -1.715 -31.811 1.00 98.12 135 ILE A N 1
ATOM 1044 C CA . ILE A 1 135 ? 25.150 -0.954 -31.870 1.00 98.12 135 ILE A CA 1
ATOM 1045 C C . ILE A 1 135 ? 26.332 -1.911 -32.030 1.00 98.12 135 ILE A C 1
ATOM 1047 O O . ILE A 1 135 ? 27.203 -1.673 -32.865 1.00 98.12 135 ILE A O 1
ATOM 1051 N N . ASN A 1 136 ? 26.359 -3.011 -31.275 1.00 98.06 136 ASN A N 1
ATOM 1052 C CA . ASN A 1 136 ? 27.444 -3.984 -31.339 1.00 98.06 136 ASN A CA 1
ATOM 1053 C C . ASN A 1 136 ? 27.557 -4.642 -32.727 1.00 98.06 136 ASN A C 1
ATOM 1055 O O . ASN A 1 136 ? 28.664 -4.799 -33.244 1.00 98.06 136 ASN A O 1
ATOM 1059 N N . VAL A 1 137 ? 26.431 -4.977 -33.366 1.00 98.25 137 VAL A N 1
ATOM 1060 C CA . VAL A 1 137 ? 26.417 -5.459 -34.760 1.00 98.25 137 VAL A CA 1
ATOM 1061 C C . VAL A 1 137 ? 27.016 -4.404 -35.695 1.00 98.25 137 VAL A C 1
ATOM 1063 O O . VAL A 1 137 ? 27.972 -4.689 -36.413 1.00 98.25 137 VAL A O 1
ATOM 1066 N N . SER A 1 138 ? 26.550 -3.157 -35.595 1.00 98.31 138 SER A N 1
ATOM 1067 C CA . SER A 1 138 ? 27.018 -2.050 -36.443 1.00 98.31 138 SER A CA 1
ATOM 1068 C C . SER A 1 138 ? 28.522 -1.780 -36.295 1.00 98.31 138 SER A C 1
ATOM 1070 O O . SER A 1 138 ? 29.222 -1.542 -37.278 1.00 98.31 138 SER A O 1
ATOM 1072 N N . VAL A 1 139 ? 29.054 -1.846 -35.070 1.00 98.38 139 VAL A N 1
ATOM 1073 C CA . VAL A 1 139 ? 30.494 -1.685 -34.799 1.00 98.38 139 VAL A CA 1
ATOM 1074 C C . VAL A 1 139 ? 31.308 -2.800 -35.456 1.00 98.38 139 VAL A C 1
ATOM 1076 O O . VAL A 1 139 ? 32.362 -2.531 -36.040 1.00 98.38 139 VAL A O 1
ATOM 1079 N N . ASN A 1 140 ? 30.828 -4.044 -35.396 1.00 98.00 140 ASN A N 1
ATOM 1080 C CA . ASN A 1 140 ? 31.488 -5.165 -36.062 1.00 98.00 140 ASN A CA 1
ATOM 1081 C C . ASN A 1 140 ? 31.487 -5.004 -37.587 1.00 98.00 140 ASN A C 1
ATOM 1083 O O . ASN A 1 140 ? 32.519 -5.259 -38.214 1.00 98.00 140 ASN A O 1
ATOM 1087 N N . ASP A 1 141 ? 30.389 -4.521 -38.170 1.00 98.06 141 ASP A N 1
ATOM 1088 C CA . ASP A 1 141 ? 30.293 -4.248 -39.606 1.00 98.06 141 ASP A CA 1
ATOM 1089 C C . ASP A 1 141 ? 31.274 -3.153 -40.043 1.00 98.06 141 ASP A C 1
ATOM 1091 O O . ASP A 1 141 ? 32.029 -3.345 -41.001 1.00 98.06 141 ASP A O 1
ATOM 1095 N N . ILE A 1 142 ? 31.349 -2.044 -39.297 1.00 98.31 142 ILE A N 1
ATOM 1096 C CA . ILE A 1 142 ? 32.316 -0.962 -39.548 1.00 98.31 142 ILE A CA 1
ATOM 1097 C C . ILE A 1 142 ? 33.750 -1.495 -39.483 1.00 98.31 142 ILE A C 1
ATOM 1099 O O . ILE A 1 142 ? 34.557 -1.220 -40.373 1.00 98.31 142 ILE A O 1
ATOM 1103 N N . ARG A 1 143 ? 34.081 -2.289 -38.457 1.00 98.12 143 ARG A N 1
ATOM 1104 C CA . ARG A 1 143 ? 35.409 -2.901 -38.317 1.00 98.12 143 ARG A CA 1
ATOM 1105 C C . ARG A 1 143 ? 35.744 -3.785 -39.518 1.00 98.12 143 ARG A C 1
ATOM 1107 O O . ARG A 1 143 ? 36.842 -3.684 -40.062 1.00 98.12 143 ARG A O 1
ATOM 1114 N N . ASN A 1 144 ? 34.814 -4.640 -39.936 1.00 97.69 144 ASN A N 1
ATOM 1115 C CA . ASN A 1 144 ? 35.018 -5.536 -41.072 1.00 97.69 144 ASN A CA 1
ATOM 1116 C C . ASN A 1 144 ? 35.205 -4.749 -42.382 1.00 97.69 144 ASN A C 1
ATOM 1118 O O . ASN A 1 144 ? 36.090 -5.079 -43.172 1.00 97.69 144 ASN A O 1
ATOM 1122 N N . ALA A 1 145 ? 34.442 -3.670 -42.585 1.00 98.31 145 ALA A N 1
ATOM 1123 C CA . ALA A 1 145 ? 34.593 -2.782 -43.736 1.00 98.31 145 ALA A CA 1
ATOM 1124 C C . ALA A 1 145 ? 35.966 -2.089 -43.757 1.00 98.31 145 ALA A C 1
ATOM 1126 O O . ALA A 1 145 ? 36.635 -2.083 -44.790 1.00 98.31 145 ALA A O 1
ATOM 1127 N N . LEU A 1 146 ? 36.422 -1.565 -42.614 1.00 97.38 146 LEU A N 1
ATOM 1128 C CA . LEU A 1 146 ? 37.744 -0.943 -42.485 1.00 97.38 146 LEU A CA 1
ATOM 1129 C C . LEU A 1 146 ? 38.876 -1.923 -42.813 1.00 97.38 146 LEU A C 1
ATOM 1131 O O . LEU A 1 146 ? 39.795 -1.567 -43.548 1.00 97.38 146 LEU A O 1
ATOM 1135 N N . LEU A 1 147 ? 38.788 -3.165 -42.327 1.00 97.06 147 LEU A N 1
ATOM 1136 C CA . LEU A 1 147 ? 39.749 -4.219 -42.668 1.00 97.06 147 LEU A CA 1
ATOM 1137 C C . LEU A 1 147 ? 39.752 -4.528 -44.173 1.00 97.06 147 LEU A C 1
ATOM 1139 O O . LEU A 1 147 ? 40.818 -4.693 -44.764 1.00 97.06 147 LEU A O 1
ATOM 1143 N N . GLY A 1 148 ? 38.577 -4.567 -44.810 1.00 97.00 148 GLY A N 1
ATOM 1144 C CA . GLY A 1 148 ? 38.457 -4.761 -46.257 1.00 97.00 148 GLY A CA 1
ATOM 1145 C C . GLY A 1 148 ? 39.066 -3.616 -47.074 1.00 97.00 148 GLY A C 1
ATOM 1146 O O . GLY A 1 148 ? 39.759 -3.861 -48.068 1.00 97.00 148 GLY A O 1
ATOM 1147 N N . ILE A 1 149 ? 38.856 -2.369 -46.639 1.00 96.31 149 ILE A N 1
ATOM 1148 C CA . ILE A 1 149 ? 39.458 -1.178 -47.255 1.00 96.31 149 ILE A CA 1
ATOM 1149 C C . ILE A 1 149 ? 40.982 -1.230 -47.127 1.00 96.31 149 ILE A C 1
ATOM 1151 O O . ILE A 1 149 ? 41.671 -1.090 -48.135 1.00 96.31 149 ILE A O 1
ATOM 1155 N N . ASP A 1 150 ? 41.517 -1.480 -45.927 1.00 95.06 150 ASP A N 1
ATOM 1156 C CA . ASP A 1 150 ? 42.964 -1.584 -45.689 1.00 95.06 150 ASP A CA 1
ATOM 1157 C C . ASP A 1 150 ? 43.604 -2.685 -46.546 1.00 95.06 150 ASP A C 1
ATOM 1159 O O . ASP A 1 150 ? 44.607 -2.449 -47.226 1.00 95.06 150 ASP A O 1
ATOM 1163 N N . TYR A 1 151 ? 42.983 -3.867 -46.588 1.00 95.56 151 TYR A N 1
ATOM 1164 C CA . TYR A 1 151 ? 43.433 -4.972 -47.430 1.00 95.56 151 TYR A CA 1
ATOM 1165 C C . TYR A 1 151 ? 43.488 -4.576 -48.913 1.00 95.56 151 TYR A C 1
ATOM 1167 O O . TYR A 1 151 ? 44.485 -4.826 -49.597 1.00 95.56 151 TYR A O 1
ATOM 1175 N N . THR A 1 152 ? 42.439 -3.915 -49.408 1.00 95.38 152 THR A N 1
ATOM 1176 C CA . THR A 1 152 ? 42.361 -3.460 -50.802 1.00 95.38 152 THR A CA 1
ATOM 1177 C C . THR A 1 152 ? 43.411 -2.390 -51.095 1.00 95.38 152 THR A C 1
ATOM 1179 O O . THR A 1 152 ? 44.115 -2.490 -52.100 1.00 95.38 152 THR A O 1
ATOM 1182 N N . MET A 1 153 ? 43.591 -1.412 -50.199 1.00 92.88 153 MET A N 1
ATOM 1183 C CA . MET A 1 153 ? 44.615 -0.374 -50.346 1.00 92.88 153 MET A CA 1
ATOM 1184 C C . MET A 1 153 ? 46.022 -0.972 -50.413 1.00 92.88 153 MET A C 1
ATOM 1186 O O . MET A 1 153 ? 46.778 -0.634 -51.321 1.00 92.88 153 MET A O 1
ATOM 1190 N N . LYS A 1 154 ? 46.359 -1.913 -49.524 1.00 90.81 154 LYS A N 1
ATOM 1191 C CA . LYS A 1 154 ? 47.662 -2.601 -49.532 1.00 90.81 154 LYS A CA 1
ATOM 1192 C C . LYS A 1 154 ? 47.901 -3.414 -50.805 1.00 90.81 154 LYS A C 1
ATOM 1194 O O . LYS A 1 154 ? 49.042 -3.541 -51.242 1.00 90.81 154 LYS A O 1
ATOM 1199 N N . ARG A 1 155 ? 46.843 -3.960 -51.411 1.00 91.56 155 ARG A N 1
ATOM 1200 C CA . ARG A 1 155 ? 46.929 -4.710 -52.672 1.00 91.56 155 ARG A CA 1
ATOM 1201 C C . ARG A 1 155 ? 47.119 -3.799 -53.886 1.00 91.56 155 ARG A C 1
ATOM 1203 O O . ARG A 1 155 ? 47.880 -4.149 -54.783 1.00 91.56 155 ARG A O 1
ATOM 1210 N N . CYS A 1 156 ? 46.419 -2.666 -53.934 1.00 90.94 156 CYS A N 1
ATOM 1211 C CA . CYS A 1 156 ? 46.502 -1.708 -55.040 1.00 90.94 156 CYS A CA 1
ATOM 1212 C C . CYS A 1 156 ? 47.775 -0.855 -54.988 1.00 90.94 156 CYS A C 1
ATOM 1214 O O . CYS A 1 156 ? 48.295 -0.471 -56.033 1.00 90.94 156 CYS A O 1
ATOM 1216 N N . TYR A 1 157 ? 48.289 -0.597 -53.786 1.00 85.25 157 TYR A N 1
ATOM 1217 C CA . TYR A 1 157 ? 49.509 0.165 -53.544 1.00 85.25 157 TYR A CA 1
ATOM 1218 C C . TYR A 1 157 ? 50.503 -0.700 -52.766 1.00 85.25 157 TYR A C 1
ATOM 1220 O O . TYR A 1 157 ? 50.718 -0.468 -51.573 1.00 85.25 157 TYR A O 1
ATOM 1228 N N . PRO A 1 158 ? 51.100 -1.726 -53.405 1.00 75.62 158 PRO A N 1
ATOM 1229 C CA . PRO A 1 158 ? 52.136 -2.508 -52.756 1.00 75.62 158 PRO A CA 1
ATOM 1230 C C . PRO A 1 158 ? 53.251 -1.545 -52.361 1.00 75.62 158 PRO A C 1
ATOM 1232 O O . PRO A 1 158 ? 53.793 -0.840 -53.214 1.00 75.62 158 PRO A O 1
ATOM 1235 N N . ALA A 1 159 ? 53.553 -1.476 -51.062 1.00 66.75 159 ALA A N 1
ATOM 1236 C CA . ALA A 1 159 ? 54.643 -0.656 -50.566 1.00 66.75 159 ALA A CA 1
ATOM 1237 C C . ALA A 1 159 ? 55.893 -1.005 -51.379 1.00 66.75 159 ALA A C 1
ATOM 1239 O O . ALA A 1 159 ? 56.382 -2.136 -51.319 1.00 66.75 159 ALA A O 1
ATOM 1240 N N . THR A 1 160 ? 56.385 -0.056 -52.178 1.00 60.25 160 THR A N 1
ATOM 1241 C CA . THR A 1 160 ? 57.699 -0.169 -52.801 1.00 60.25 160 THR A CA 1
ATOM 1242 C C . THR A 1 160 ? 58.674 -0.361 -51.658 1.00 60.25 160 THR A C 1
ATOM 1244 O O . THR A 1 160 ? 58.902 0.581 -50.896 1.00 60.25 160 THR A O 1
ATOM 1247 N N . GLN A 1 161 ? 59.188 -1.585 -51.492 1.00 60.34 161 GLN A N 1
ATOM 1248 C CA . GLN A 1 161 ? 60.290 -1.845 -50.579 1.00 60.34 161 GLN A CA 1
ATOM 1249 C C . GLN A 1 161 ? 61.340 -0.782 -50.861 1.00 60.34 161 GLN A C 1
ATOM 1251 O O . GLN A 1 161 ? 61.862 -0.675 -51.972 1.00 60.34 161 GLN A O 1
ATOM 1256 N N . GLN A 1 162 ? 61.565 0.053 -49.858 1.00 53.22 162 GLN A N 1
ATOM 1257 C CA . GLN A 1 162 ? 62.585 1.072 -49.842 1.00 53.22 162 GLN A CA 1
ATOM 1258 C C . GLN A 1 162 ? 63.904 0.355 -50.146 1.00 53.22 162 GLN A C 1
ATOM 1260 O O . GLN A 1 162 ? 64.447 -0.345 -49.292 1.00 53.22 162 GLN A O 1
ATOM 1265 N N . ARG A 1 163 ? 64.376 0.451 -51.398 1.00 52.88 163 ARG A N 1
ATOM 1266 C CA . ARG A 1 163 ? 65.730 0.047 -51.777 1.00 52.88 163 ARG A CA 1
ATOM 1267 C C . ARG A 1 163 ? 66.649 0.787 -50.811 1.00 52.88 163 ARG A C 1
ATOM 1269 O O . ARG A 1 163 ? 66.761 2.009 -50.892 1.00 52.88 163 ARG A O 1
ATOM 1276 N N . GLN A 1 164 ? 67.251 0.063 -49.871 1.00 57.34 164 GLN A N 1
ATOM 1277 C CA . GLN A 1 164 ? 68.357 0.568 -49.071 1.00 57.34 164 GLN A CA 1
ATOM 1278 C C . GLN A 1 164 ? 69.516 0.826 -50.035 1.00 57.34 164 GLN A C 1
ATOM 1280 O O . GLN A 1 164 ? 70.339 -0.044 -50.304 1.00 57.34 164 GLN A O 1
ATOM 1285 N N . ASN A 1 165 ? 69.537 2.020 -50.622 1.00 52.12 165 ASN A N 1
ATOM 1286 C CA . ASN A 1 165 ? 70.694 2.539 -51.325 1.00 52.12 165 ASN A CA 1
ATOM 1287 C C . ASN A 1 165 ? 71.727 2.936 -50.266 1.00 52.12 165 ASN A C 1
ATOM 1289 O O . ASN A 1 165 ? 71.841 4.102 -49.893 1.00 52.12 165 ASN A O 1
ATOM 1293 N N . ASN A 1 166 ? 72.481 1.951 -49.784 1.00 60.81 166 ASN A N 1
ATOM 1294 C CA . ASN A 1 166 ? 73.756 2.193 -49.121 1.00 60.81 166 ASN A CA 1
ATOM 1295 C C . ASN A 1 166 ? 74.755 2.635 -50.206 1.00 60.81 166 ASN A C 1
ATOM 1297 O O . ASN A 1 166 ? 75.441 1.808 -50.794 1.00 60.81 166 ASN A O 1
ATOM 1301 N N . ILE A 1 167 ? 74.764 3.934 -50.531 1.00 60.22 167 ILE A N 1
ATOM 1302 C CA . ILE A 1 167 ? 75.677 4.561 -51.515 1.00 60.22 167 ILE A CA 1
ATOM 1303 C C . ILE A 1 167 ? 76.900 5.214 -50.834 1.00 60.22 167 ILE A C 1
ATOM 1305 O O . ILE A 1 167 ? 77.737 5.817 -51.492 1.00 60.22 167 ILE A O 1
ATOM 1309 N N . PHE A 1 168 ? 77.073 5.036 -49.524 1.00 54.56 168 PHE A N 1
ATOM 1310 C CA . PHE A 1 168 ? 78.300 5.440 -48.835 1.00 54.56 168 PHE A CA 1
ATOM 1311 C C . PHE A 1 168 ? 78.956 4.221 -48.175 1.00 54.56 168 PHE A C 1
ATOM 1313 O O . PHE A 1 168 ? 78.627 3.843 -47.051 1.00 54.56 168 PHE A O 1
ATOM 1320 N N . SER A 1 169 ? 79.857 3.576 -48.916 1.00 53.59 169 SER A N 1
ATOM 1321 C CA . SER A 1 169 ? 80.927 2.686 -48.443 1.00 53.59 169 SER A CA 1
ATOM 1322 C C . SER A 1 169 ? 82.153 2.920 -49.310 1.00 53.59 169 SER A C 1
ATOM 1324 O O . SER A 1 169 ? 81.955 3.098 -50.533 1.00 53.59 169 SER A O 1
#

Foldseek 3Di:
DDDDDDDDDPDDPPPDDDPPPDPLDDQDPVLVVQLVVLCVVPVLQVPPDPDDDPVSVVVNVVSLQVSLVRSCVDPGDRDDSVSVVVVVVVVVVVVVVVVVVVVVVVVVVVVVVVVVVVVVVVVVVVVVVVVVVVVVVVVVVVVVVVVVVVVVCCVVCVPPPPPPPPVDD

=== Feature glossary ===
The record interleaves many kinds of information about one protein. Here is each kind framed as the question it answers.

Q: What known structures does this most resemble?
A: Structural nearest neighbors (via Foldseek easy-search vs the PDB). Reported per hit: target PDB id, E-value, and alignment TM-score. A TM-score above ~0.5 is the conventional threshold for 'same fold'.

Q: Where is each backbone atom in 3D?
A: The mmCIF table is the protein's shape written out atom by atom. For each backbone N, Cα, C, and carbonyl O, it records an (x, y, z) coordinate triple in Å plus the residue type, chain letter, and residue number.

Q: What are the backbone torsion angles?
A: The φ/ψ torsion pair specifies the backbone conformation at each residue. φ rotates about the N–Cα bond, ψ about the Cα–C bond. Steric clashes forbid most of the (φ, ψ) plane — the allowed regions (α-helix basin, β-sheet basin, left-handed helix) are the Ramachandran-allowed regions.

Q: Which residues are buried vs exposed?
A: Solvent-accessible surface area (SASA) is the area in Å² traced out by the centre of a 1.4 Å probe sphere (a water molecule) rolled over the protein's van der Waals surface (Shrake–Rupley / Lee–Richards construction). Buried residues have near-zero SASA; fully exposed residues can exceed 200 Å². The total SASA scales roughly with the number of surface residues.

Q: How confident is the AlphaFold model at each residue?
A: pLDDT is the predicted lDDT-Cα score: AlphaFold's confidence that the local environment of each residue (all inter-atomic distances within 15 Å) is correctly placed. It is a per-residue number between 0 and 100, with higher meaning more reliable.

Q: What does the local fold look like, residue by residue?
A: 3Di is Foldseek's structural alphabet. Each residue is assigned one of twenty discrete states based on how its Cα sits relative to its spatial (not sequential) neighbors. Aligning 3Di strings finds structural homologs roughly as well as full 3D superposition, but orders of magnitude faster.

Q: How big and how compact is the whole molecule?
A: Radius of gyration (Rg) is the root-mean-square distance of Cα atoms from their centroid — a single number for overall size and compactness. A globular domain of N residues has Rg ≈ 2.2·N^0.38 Å; an extended or disordered chain has a much larger Rg. The Cα contact count is the number of residue pairs whose Cα atoms are within 8 Å and are more than four positions apart in sequence — a standard proxy for tertiary packing density. The bounding box is the smallest axis-aligned box enclosing all Cα atom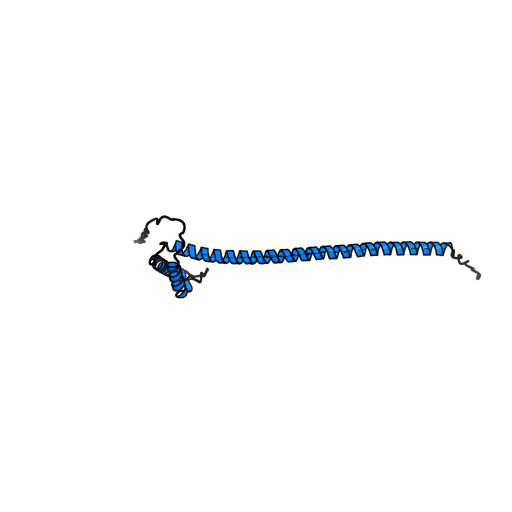s.

Q: Which residues are in helices, strands, or loops?
A: DSSP 8-state secondary structure assigns each residue one of H (α-helix), G (3₁₀-helix), I (π-helix), E (extended β-strand), B (isolated β-bridge), T (hydrogen-bonded turn), S (bend), or '-' (coil). The assignment is computed from backbone hydrogen-bond geometry via the Kabsch–Sander algorithm.

Q: How mobile is each atom in the crystal?
A: Crystallographic B-factors measure how much each atom's electron density is smeared out, in Å². They rise in mobile loops and surface residues and fall in the buried interior. In AlphaFold models this column is repurposed to hold pLDDT instead.

Q: What if only a Cα trace is available?
A: P-SEA three-state annotation labels each residue as helix, strand, or coil based purely on the geometry of the Cα trace. It serves as a fallback when the full backbone (and thus DSSP) is unavailable.

Q: What family and function is it annotated with?
A: Database cross-references. InterPro integrates a dozen domain/family signature databases into unified entries with residue-range hits. GO terms attach function/process/location labels with evidence codes. CATH codes position the fold in a four-level structural taxonomy. Organism is the NCBI-taxonomy species name.

Q: Are the domains correctly placed relative to each other?
A: Predicted Aligned Error (PAE) is an AlphaFold confidence matrix: entry (i, j) is the expected error in the position of residue j, in ångströms, when the prediction is superimposed on the true structure at residue i. Low PAE within a block of residues means that block is internally rigid and well-predicted; high PAE between two blocks means their relative placement is uncertain even if each block individually is confident.

Q: What do the diagnostic plots show?
A: Three diagnostic plots accompany the record. The Cα contact map visualizes the tertiary structure as a 2D adjacency matrix (8 Å cutoff, sequence-local contacts suppressed). The Ramachandran plot shows the distribution of backbone (φ, ψ) torsions, with points in the α and β basins reflecting secondary structure content. The PAE plot shows AlphaFold's inter-residue confidence as a color matrix.

Q: What is the amino-acid chain?
A: Primary structure: the covalent order of the twenty standard amino acids along the backbone. Two proteins with the same sequence will (almost always) fold to the same structure; two with 30% identity often share a fold but not the details.

Q: What do the rendered images show?
A: The six renders are orthographic views along the three Cartesian axes in both directions. Representation (cartoon, sticks, or surface) and color scheme (sequence-rainbow or by-chain) vary across proteins so the training set covers all the common visualization conventions.